Protein AF-A0A0B2AP85-F1 (afdb_monomer)

Structure (mmCIF, N/CA/C/O backbone):
data_AF-A0A0B2AP85-F1
#
_entry.id   AF-A0A0B2AP85-F1
#
loop_
_atom_site.group_PDB
_atom_site.id
_atom_site.type_symbol
_atom_site.label_atom_id
_atom_site.label_alt_id
_atom_site.label_comp_id
_atom_site.label_asym_id
_atom_site.label_entity_id
_atom_site.label_seq_id
_atom_site.pdbx_PDB_ins_code
_atom_site.Cartn_x
_atom_site.Cartn_y
_atom_site.Cartn_z
_atom_site.occupancy
_atom_site.B_iso_or_equiv
_atom_site.auth_seq_id
_atom_site.auth_comp_id
_atom_site.auth_asym_id
_atom_site.auth_atom_id
_atom_site.pdbx_PDB_model_num
ATOM 1 N N . MET A 1 1 ? 50.839 -1.885 -76.094 1.00 54.09 1 MET A N 1
ATOM 2 C CA . MET A 1 1 ? 50.449 -2.685 -74.906 1.00 54.09 1 MET A CA 1
ATOM 3 C C . MET A 1 1 ? 50.389 -1.858 -73.607 1.00 54.09 1 MET A C 1
ATOM 5 O O . MET A 1 1 ? 49.455 -2.051 -72.844 1.00 54.09 1 MET A O 1
ATOM 9 N N . ALA A 1 2 ? 51.289 -0.891 -73.355 1.00 59.88 2 ALA A N 1
ATOM 10 C CA . ALA A 1 2 ? 51.336 -0.127 -72.090 1.00 59.88 2 ALA A CA 1
ATOM 11 C C . ALA A 1 2 ? 50.099 0.752 -71.760 1.00 59.88 2 ALA A C 1
ATOM 13 O O . ALA A 1 2 ? 49.740 0.892 -70.593 1.00 59.88 2 ALA A O 1
ATOM 14 N N . LYS A 1 3 ? 49.401 1.311 -72.764 1.00 59.53 3 LYS A N 1
ATOM 15 C CA . LYS A 1 3 ? 48.219 2.176 -72.538 1.00 59.53 3 LYS A CA 1
ATOM 16 C C . LYS A 1 3 ? 47.023 1.437 -71.907 1.00 59.53 3 LYS A C 1
ATOM 18 O O . LYS A 1 3 ? 46.329 2.015 -71.080 1.00 59.53 3 LYS A O 1
ATOM 23 N N . ALA A 1 4 ? 46.822 0.158 -72.234 1.00 62.44 4 ALA A N 1
ATOM 24 C CA . ALA A 1 4 ? 45.712 -0.648 -71.710 1.00 62.44 4 ALA A CA 1
ATOM 25 C C . ALA A 1 4 ? 45.926 -1.113 -70.256 1.00 62.44 4 ALA A C 1
ATOM 27 O O . ALA A 1 4 ? 44.965 -1.360 -69.535 1.00 62.44 4 ALA A O 1
ATOM 28 N N . HIS A 1 5 ? 47.181 -1.224 -69.809 1.00 63.78 5 HIS A N 1
ATOM 29 C CA . HIS A 1 5 ? 47.507 -1.580 -68.424 1.00 63.78 5 HIS A CA 1
ATOM 30 C C . HIS A 1 5 ? 47.227 -0.414 -67.462 1.00 63.78 5 HIS A C 1
ATOM 32 O O . HIS A 1 5 ? 46.745 -0.620 -66.352 1.00 63.78 5 HIS A O 1
ATOM 38 N N . ASN A 1 6 ? 47.465 0.824 -67.909 1.00 71.00 6 ASN A N 1
ATOM 39 C CA . ASN A 1 6 ? 47.247 2.017 -67.094 1.00 71.00 6 ASN A CA 1
ATOM 40 C C . ASN A 1 6 ? 45.747 2.323 -66.890 1.00 71.00 6 ASN A C 1
ATOM 42 O O . ASN A 1 6 ? 45.345 2.672 -65.784 1.00 71.00 6 ASN A O 1
ATOM 46 N N . SER A 1 7 ? 44.889 2.113 -67.903 1.00 75.69 7 SER A N 1
ATOM 47 C CA . SER A 1 7 ? 43.441 2.354 -67.746 1.00 75.69 7 SER A CA 1
ATOM 48 C C . SER A 1 7 ? 42.781 1.374 -66.767 1.00 75.69 7 SER A C 1
ATOM 50 O O . SER A 1 7 ? 42.013 1.798 -65.908 1.00 75.69 7 SER A O 1
ATOM 52 N N . LYS A 1 8 ? 43.153 0.086 -66.804 1.00 80.88 8 LYS A N 1
ATOM 53 C CA . LYS A 1 8 ? 42.648 -0.931 -65.862 1.00 80.88 8 LYS A CA 1
ATOM 54 C C . LYS A 1 8 ? 43.025 -0.629 -64.411 1.00 80.88 8 LYS A C 1
ATOM 56 O O . LYS A 1 8 ? 42.245 -0.882 -63.498 1.00 80.88 8 LYS A O 1
ATOM 61 N N . LEU A 1 9 ? 44.212 -0.066 -64.191 1.00 83.00 9 LEU A N 1
ATOM 62 C CA . LEU A 1 9 ? 44.701 0.288 -62.857 1.00 83.00 9 LEU A CA 1
ATOM 63 C C . LEU A 1 9 ? 43.953 1.508 -62.289 1.00 83.00 9 LEU A C 1
ATOM 65 O O . LEU A 1 9 ? 43.659 1.560 -61.095 1.00 83.00 9 LEU A O 1
ATOM 69 N N . VAL A 1 10 ? 43.580 2.458 -63.150 1.00 84.25 10 VAL A N 1
ATOM 70 C CA . VAL A 1 10 ? 42.719 3.596 -62.789 1.00 84.25 10 VAL A CA 1
ATOM 71 C C . VAL A 1 10 ? 41.293 3.135 -62.467 1.00 84.25 10 VAL A C 1
ATOM 73 O O . VAL A 1 10 ? 40.746 3.544 -61.444 1.00 84.25 10 VAL A O 1
ATOM 76 N N . GLU A 1 11 ? 40.712 2.238 -63.266 1.00 84.88 11 GLU A N 1
ATOM 77 C CA . GLU A 1 11 ? 39.384 1.658 -63.006 1.00 84.88 11 GLU A CA 1
ATOM 78 C C . GLU A 1 11 ? 39.347 0.842 -61.708 1.00 84.88 11 GLU A C 1
ATOM 80 O O . GLU A 1 11 ? 38.420 0.991 -60.912 1.00 84.88 11 GLU A O 1
ATOM 85 N N . ALA A 1 12 ? 40.383 0.041 -61.439 1.00 88.12 12 ALA A N 1
ATOM 86 C CA . ALA A 1 12 ? 40.505 -0.712 -60.193 1.00 88.12 12 ALA A CA 1
ATOM 87 C C . ALA A 1 12 ? 40.571 0.214 -58.968 1.00 88.12 12 ALA A C 1
ATOM 89 O O . ALA A 1 12 ? 39.905 -0.038 -57.966 1.00 88.12 12 ALA A O 1
ATOM 90 N N . ARG A 1 13 ? 41.317 1.324 -59.055 1.00 86.38 13 ARG A N 1
ATOM 91 C CA . ARG A 1 13 ? 41.370 2.339 -57.990 1.00 86.38 13 ARG A CA 1
ATOM 92 C C . ARG A 1 13 ? 40.037 3.058 -57.808 1.00 86.38 13 ARG A C 1
ATOM 94 O O . ARG A 1 13 ? 39.661 3.329 -56.672 1.00 86.38 13 ARG A O 1
ATOM 101 N N . ARG A 1 14 ? 39.318 3.353 -58.895 1.00 88.69 14 ARG A N 1
ATOM 102 C CA . ARG A 1 14 ? 37.984 3.964 -58.822 1.00 88.69 14 ARG A CA 1
ATOM 103 C C . ARG A 1 14 ? 36.999 3.030 -58.121 1.00 88.69 14 ARG A C 1
ATOM 105 O O . ARG A 1 14 ? 36.376 3.434 -57.149 1.00 88.69 14 ARG A O 1
ATOM 112 N N . LYS A 1 15 ? 36.968 1.758 -58.526 1.00 91.69 15 LYS A N 1
ATOM 113 C CA . LYS A 1 15 ? 36.119 0.729 -57.915 1.00 91.69 15 LYS A CA 1
ATOM 114 C C . LYS A 1 15 ? 36.481 0.463 -56.451 1.00 91.69 15 LYS A C 1
ATOM 116 O O . LYS A 1 15 ? 35.594 0.279 -55.628 1.00 91.69 15 LYS A O 1
ATOM 121 N N . ALA A 1 16 ? 37.770 0.476 -56.107 1.00 90.94 16 ALA A N 1
ATOM 122 C CA . ALA A 1 16 ? 38.215 0.346 -54.721 1.00 90.94 16 ALA A CA 1
ATOM 123 C C . ALA A 1 16 ? 37.745 1.524 -53.852 1.00 90.94 16 ALA A C 1
ATOM 125 O O . ALA A 1 16 ? 37.334 1.309 -52.717 1.00 90.94 16 ALA A O 1
ATOM 126 N N . ARG A 1 17 ? 37.758 2.753 -54.387 1.00 89.50 17 ARG A N 1
ATOM 127 C CA . ARG A 1 17 ? 37.229 3.935 -53.689 1.00 89.50 17 ARG A CA 1
ATOM 128 C C . ARG A 1 17 ? 35.714 3.868 -53.523 1.00 89.50 17 ARG A C 1
ATOM 130 O O . ARG A 1 17 ? 35.249 4.076 -52.416 1.00 89.50 17 ARG A O 1
ATOM 137 N N . GLU A 1 18 ? 34.978 3.517 -54.576 1.00 92.31 18 GLU A N 1
ATOM 138 C CA . GLU A 1 18 ? 33.516 3.340 -54.526 1.00 92.31 18 GLU A CA 1
ATOM 139 C C . GLU A 1 18 ? 33.102 2.260 -53.506 1.00 92.31 18 GLU A C 1
ATOM 141 O O . GLU A 1 18 ? 32.139 2.429 -52.762 1.00 92.31 18 GLU A O 1
ATOM 146 N N . LEU A 1 19 ? 33.850 1.153 -53.424 1.00 91.56 19 LEU A N 1
ATOM 147 C CA . LEU A 1 19 ? 33.616 0.112 -52.418 1.00 91.56 19 LEU A CA 1
ATOM 148 C C . LEU A 1 19 ? 33.960 0.583 -51.001 1.00 91.56 19 LEU A C 1
ATOM 150 O O . LEU A 1 19 ? 33.229 0.260 -50.068 1.00 91.56 19 LEU A O 1
ATOM 154 N N . ALA A 1 20 ? 35.046 1.341 -50.835 1.00 90.75 20 ALA A N 1
ATOM 155 C CA . ALA A 1 20 ? 35.429 1.892 -49.540 1.00 90.75 20 ALA A CA 1
ATOM 156 C C . ALA A 1 20 ? 34.384 2.893 -49.023 1.00 90.75 20 ALA A C 1
ATOM 158 O O . ALA A 1 20 ? 33.988 2.798 -47.865 1.00 90.75 20 ALA A O 1
ATOM 159 N N . THR A 1 21 ? 33.874 3.784 -49.879 1.00 91.94 21 THR A N 1
ATOM 160 C CA . THR A 1 21 ? 32.805 4.723 -49.504 1.00 91.94 21 THR A CA 1
ATOM 161 C C . THR A 1 21 ? 31.507 3.989 -49.183 1.00 91.94 21 THR A C 1
ATOM 163 O O . THR A 1 21 ? 30.902 4.253 -48.152 1.00 91.94 21 THR A O 1
ATOM 166 N N . ALA A 1 22 ? 31.119 2.986 -49.980 1.00 93.25 22 ALA A N 1
ATOM 167 C CA . ALA A 1 22 ? 29.926 2.185 -49.694 1.00 93.25 22 ALA A CA 1
ATOM 168 C C . ALA A 1 22 ? 30.038 1.403 -48.370 1.00 93.25 22 ALA A C 1
ATOM 170 O O . ALA A 1 22 ? 29.047 1.225 -47.659 1.00 93.25 22 ALA A O 1
ATOM 171 N N . GLN A 1 23 ? 31.239 0.933 -48.012 1.00 92.69 23 GLN A N 1
ATOM 172 C CA . GLN A 1 23 ? 31.480 0.310 -46.710 1.00 92.69 23 GLN A CA 1
ATOM 173 C C . GLN A 1 23 ? 31.411 1.322 -45.568 1.00 92.69 23 GLN A C 1
ATOM 175 O O . GLN A 1 23 ? 30.809 1.009 -44.544 1.00 92.69 23 GLN A O 1
ATOM 180 N N . GLN A 1 24 ? 31.977 2.519 -45.741 1.00 91.19 24 GLN A N 1
ATOM 181 C CA . GLN A 1 24 ? 31.882 3.597 -44.753 1.00 91.19 24 GLN A CA 1
ATOM 182 C C . GLN A 1 24 ? 30.425 3.989 -44.501 1.00 91.19 24 GLN A C 1
ATOM 184 O O . GLN A 1 24 ? 29.977 3.920 -43.362 1.00 91.19 24 GLN A O 1
ATOM 189 N N . GLU A 1 25 ? 29.647 4.243 -45.553 1.00 95.12 25 GLU A N 1
ATOM 190 C CA . GLU A 1 25 ? 28.216 4.556 -45.437 1.00 95.12 25 GLU A CA 1
ATOM 191 C C . GLU A 1 25 ? 27.429 3.436 -44.745 1.00 95.12 25 GLU A C 1
ATOM 193 O O . GLU A 1 25 ? 26.504 3.685 -43.970 1.00 95.12 25 GLU A O 1
ATOM 198 N N . ARG A 1 26 ? 27.775 2.171 -45.018 1.00 95.12 26 ARG A N 1
ATOM 199 C CA . ARG A 1 26 ? 27.160 1.029 -44.335 1.00 95.12 26 ARG A CA 1
ATOM 200 C C . ARG A 1 26 ? 27.535 1.000 -42.856 1.00 95.12 26 ARG A C 1
ATOM 202 O O . ARG A 1 26 ? 26.665 0.724 -42.035 1.00 95.12 26 ARG A O 1
ATOM 209 N N . HIS A 1 27 ? 28.795 1.250 -42.517 1.00 92.38 27 HIS A N 1
ATOM 210 C CA . HIS A 1 27 ? 29.246 1.289 -41.129 1.00 92.38 27 HIS A CA 1
ATOM 211 C C . HIS A 1 27 ? 28.584 2.426 -40.353 1.00 92.38 27 HIS A C 1
ATOM 213 O O . HIS A 1 27 ? 28.079 2.177 -39.264 1.00 92.38 27 HIS A O 1
ATOM 219 N N . GLU A 1 28 ? 28.487 3.620 -40.932 1.00 93.25 28 GLU A N 1
ATOM 220 C CA . GLU A 1 28 ? 27.788 4.760 -40.328 1.00 93.25 28 GLU A CA 1
ATOM 221 C C . GLU A 1 28 ? 26.311 4.442 -40.066 1.00 93.25 28 GLU A C 1
ATOM 223 O O . GLU A 1 28 ? 25.808 4.666 -38.966 1.00 93.25 28 GLU A O 1
ATOM 228 N N . LYS A 1 29 ? 25.624 3.817 -41.031 1.00 93.62 29 LYS A N 1
ATOM 229 C CA . LYS A 1 29 ? 24.229 3.377 -40.853 1.00 93.62 29 LYS A CA 1
ATOM 230 C C . LYS A 1 29 ? 24.075 2.329 -39.753 1.00 93.62 29 L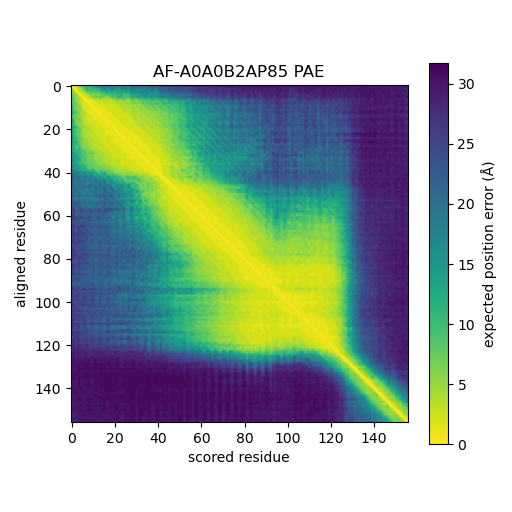YS A C 1
ATOM 232 O O . LYS A 1 29 ? 23.106 2.377 -39.001 1.00 93.62 29 LYS A O 1
ATOM 237 N N . LEU A 1 30 ? 25.000 1.373 -39.661 1.00 94.81 30 LEU A N 1
ATOM 238 C CA . LEU A 1 30 ? 24.967 0.348 -38.615 1.00 94.81 30 LEU A CA 1
ATOM 239 C C . LEU A 1 30 ? 25.213 0.944 -37.227 1.00 94.81 30 LEU A C 1
ATOM 241 O O . LEU A 1 30 ? 24.551 0.528 -36.282 1.00 94.81 30 LEU A O 1
ATOM 245 N N . ILE A 1 31 ? 26.113 1.925 -37.116 1.00 92.62 31 ILE A N 1
ATOM 246 C CA . ILE A 1 31 ? 26.359 2.648 -35.864 1.00 92.62 31 ILE A CA 1
ATOM 247 C C . ILE A 1 31 ? 25.093 3.398 -35.437 1.00 92.62 31 ILE A C 1
ATOM 249 O O . ILE A 1 31 ? 24.618 3.177 -34.328 1.00 92.62 31 ILE A O 1
ATOM 253 N N . GLY A 1 32 ? 24.470 4.174 -36.332 1.00 89.81 32 GLY A N 1
ATOM 254 C CA . GLY A 1 32 ? 23.247 4.918 -35.995 1.00 89.81 32 GLY A CA 1
ATOM 255 C C . GLY A 1 32 ? 22.062 4.022 -35.605 1.00 89.81 32 GLY A C 1
ATOM 256 O O . GLY A 1 32 ? 21.289 4.351 -34.703 1.00 89.81 32 GLY A O 1
ATOM 257 N N . LEU A 1 33 ? 21.928 2.850 -36.236 1.00 94.62 33 LEU A N 1
ATOM 258 C CA . LEU A 1 33 ? 20.919 1.857 -35.848 1.00 94.62 33 LEU A CA 1
ATOM 259 C C . LEU A 1 33 ? 21.218 1.227 -34.482 1.00 94.62 33 LEU A C 1
ATOM 261 O O . LEU A 1 33 ? 20.290 1.018 -33.702 1.00 94.62 33 LEU A O 1
ATOM 265 N N . ALA A 1 34 ? 22.486 0.936 -34.182 1.00 85.81 34 ALA A N 1
ATOM 266 C CA . ALA A 1 34 ? 22.885 0.406 -32.882 1.00 85.81 34 ALA A CA 1
ATOM 267 C C . ALA A 1 34 ? 22.637 1.427 -31.760 1.00 85.81 34 ALA A C 1
ATOM 269 O O . ALA A 1 34 ? 22.071 1.065 -30.733 1.00 85.81 34 ALA A O 1
ATOM 270 N N . GLU A 1 35 ? 22.979 2.701 -31.973 1.00 87.00 35 GLU A N 1
ATOM 271 C CA . GLU A 1 35 ? 22.682 3.792 -31.034 1.00 87.00 35 GLU A CA 1
ATOM 272 C C . GLU A 1 35 ? 21.179 3.893 -30.755 1.00 87.00 35 GLU A C 1
ATOM 274 O O . GLU A 1 35 ? 20.759 3.883 -29.598 1.00 87.00 35 GLU A O 1
ATOM 279 N N . SER A 1 36 ? 20.362 3.892 -31.812 1.00 91.69 36 SER A N 1
ATOM 280 C CA . SER A 1 36 ? 18.900 3.947 -31.687 1.00 91.69 36 SER A CA 1
ATOM 281 C C . SER A 1 36 ? 18.339 2.747 -30.915 1.00 91.69 36 SER A C 1
ATOM 283 O O . SER A 1 36 ? 17.431 2.903 -30.102 1.00 91.69 36 SER A O 1
ATOM 285 N N . TYR A 1 37 ? 18.890 1.549 -31.140 1.00 91.31 37 TYR A N 1
ATOM 286 C CA . TYR A 1 37 ? 18.504 0.343 -30.409 1.00 91.31 37 TYR A CA 1
ATOM 287 C C . TYR A 1 37 ? 18.828 0.448 -28.916 1.00 91.31 37 TYR A C 1
ATOM 289 O O . TYR A 1 37 ? 17.976 0.135 -28.088 1.00 91.31 37 TYR A O 1
ATOM 297 N N . PHE A 1 38 ? 20.035 0.899 -28.558 1.00 82.56 38 PHE A N 1
ATOM 298 C CA . PHE A 1 38 ? 20.425 1.020 -27.152 1.00 82.56 38 PHE A CA 1
ATOM 299 C C . PHE A 1 38 ? 19.601 2.072 -26.407 1.00 82.56 38 PHE A C 1
ATOM 301 O O . PHE A 1 38 ? 19.223 1.823 -25.266 1.00 82.56 38 PHE A O 1
ATOM 308 N N . VAL A 1 39 ? 19.269 3.198 -27.051 1.00 87.06 39 VAL A N 1
ATOM 309 C CA . VAL A 1 39 ? 18.354 4.199 -26.478 1.00 87.06 39 VAL A CA 1
ATOM 310 C C . VAL A 1 39 ? 16.978 3.585 -26.230 1.00 87.06 39 VAL A C 1
ATOM 312 O O . VAL A 1 39 ? 16.504 3.601 -25.100 1.00 87.06 39 VAL A O 1
ATOM 315 N N . ALA A 1 40 ? 16.376 2.963 -27.247 1.00 86.06 40 ALA A N 1
ATOM 316 C CA . ALA A 1 40 ? 15.049 2.364 -27.121 1.00 86.06 40 ALA A CA 1
ATOM 317 C C . ALA A 1 40 ? 14.998 1.250 -26.059 1.00 86.06 40 ALA A C 1
ATOM 319 O O . ALA A 1 40 ? 14.022 1.135 -25.320 1.00 86.06 40 ALA A O 1
ATOM 320 N N . ASN A 1 41 ? 16.050 0.432 -25.961 1.00 83.75 41 ASN A N 1
ATOM 321 C CA . ASN A 1 41 ? 16.127 -0.618 -24.950 1.00 83.75 41 ASN A CA 1
ATOM 322 C C . ASN A 1 41 ? 16.321 -0.040 -23.537 1.00 83.75 41 ASN A C 1
ATOM 324 O O . ASN A 1 41 ? 15.677 -0.504 -22.603 1.00 83.75 41 ASN A O 1
ATOM 328 N N . GLY A 1 42 ? 17.150 0.998 -23.383 1.00 81.69 42 GLY A N 1
ATOM 329 C CA . GLY A 1 42 ? 17.321 1.696 -22.106 1.00 81.69 42 GLY A CA 1
ATOM 330 C C . GLY A 1 42 ? 16.043 2.398 -21.633 1.00 81.69 42 GLY A C 1
ATOM 331 O O . GLY A 1 42 ? 15.706 2.335 -20.454 1.00 81.69 42 GLY A O 1
ATOM 332 N N . GLU A 1 43 ? 15.283 3.007 -22.547 1.00 82.50 43 GLU A N 1
ATOM 333 C CA . GLU A 1 43 ? 13.969 3.596 -22.248 1.00 82.50 43 GLU A CA 1
ATOM 334 C C . GLU A 1 43 ? 12.942 2.531 -21.833 1.00 82.50 43 GLU A C 1
ATOM 336 O O . GLU A 1 43 ? 12.165 2.749 -20.902 1.00 82.50 43 GLU A O 1
ATOM 341 N N . ALA A 1 44 ? 12.953 1.361 -22.480 1.00 78.44 44 ALA A N 1
ATOM 342 C CA . ALA A 1 44 ? 12.084 0.243 -22.114 1.00 78.44 44 ALA A CA 1
ATOM 343 C C . ALA A 1 44 ? 12.417 -0.326 -20.724 1.00 78.44 44 ALA A C 1
ATOM 345 O O . ALA A 1 44 ? 11.508 -0.620 -19.946 1.00 78.44 44 ALA A O 1
ATOM 346 N N . GLU A 1 45 ? 13.706 -0.451 -20.396 1.00 81.75 45 GLU A N 1
ATOM 347 C CA . GLU A 1 45 ? 14.165 -0.857 -19.063 1.00 81.75 45 GLU A CA 1
ATOM 348 C C . GLU A 1 45 ? 13.761 0.167 -17.994 1.00 81.75 45 GLU A C 1
ATOM 350 O O . GLU A 1 45 ? 13.249 -0.227 -16.945 1.00 81.75 45 GLU A O 1
ATOM 355 N N . GLY A 1 46 ? 13.901 1.467 -18.280 1.00 83.50 46 GLY A N 1
ATOM 356 C CA . GLY A 1 46 ? 13.440 2.540 -17.394 1.00 83.50 46 GLY A CA 1
ATOM 357 C C . GLY A 1 46 ? 11.933 2.480 -17.139 1.00 83.50 46 GLY A C 1
ATOM 358 O O . GLY A 1 46 ? 11.499 2.471 -15.992 1.00 83.50 46 GLY A O 1
ATOM 359 N N . PHE A 1 47 ? 11.129 2.321 -18.194 1.00 78.12 47 PHE A N 1
ATOM 360 C CA . PHE A 1 47 ? 9.675 2.198 -18.061 1.00 78.12 47 PHE A CA 1
ATOM 361 C C . PHE A 1 47 ? 9.262 0.979 -17.224 1.00 78.12 47 PHE A C 1
ATOM 363 O O . PHE A 1 47 ? 8.326 1.049 -16.427 1.00 78.12 47 PHE A O 1
ATOM 370 N N . PHE A 1 48 ? 9.952 -0.153 -17.394 1.00 78.25 48 PHE A N 1
ATOM 371 C CA . PHE A 1 48 ? 9.684 -1.354 -16.608 1.00 78.25 48 PHE A CA 1
ATOM 372 C C . PHE A 1 48 ? 10.067 -1.178 -15.131 1.00 78.25 48 PHE A C 1
ATOM 374 O O . PHE A 1 48 ? 9.317 -1.613 -14.252 1.00 78.25 48 PHE A O 1
ATOM 381 N N . ALA A 1 49 ? 11.200 -0.528 -14.851 1.00 85.50 49 ALA A N 1
ATOM 382 C CA . ALA A 1 49 ? 11.624 -0.209 -13.491 1.00 85.50 49 ALA A CA 1
ATOM 383 C C . ALA A 1 49 ? 10.611 0.714 -12.794 1.00 85.50 49 ALA A C 1
ATOM 385 O O . ALA A 1 49 ? 10.114 0.364 -11.724 1.00 85.50 49 ALA A O 1
ATOM 386 N N . ASP A 1 50 ? 10.211 1.807 -13.451 1.00 85.69 50 ASP A N 1
ATOM 387 C CA . ASP A 1 50 ? 9.226 2.762 -12.930 1.00 85.69 50 ASP A CA 1
ATOM 388 C C . ASP A 1 50 ? 7.869 2.090 -12.659 1.00 85.69 50 ASP A C 1
ATOM 390 O O . ASP A 1 50 ? 7.233 2.317 -11.627 1.00 85.69 50 ASP A O 1
ATOM 394 N N . ALA A 1 51 ? 7.415 1.223 -13.572 1.00 80.19 51 ALA A N 1
ATOM 395 C CA . ALA A 1 51 ? 6.170 0.478 -13.403 1.00 80.19 51 ALA A CA 1
ATOM 396 C C . ALA A 1 51 ? 6.234 -0.504 -12.222 1.00 80.19 51 ALA A C 1
ATOM 398 O O . ALA A 1 51 ? 5.237 -0.686 -11.518 1.00 80.19 51 ALA A O 1
ATOM 399 N N . THR A 1 52 ? 7.395 -1.124 -11.999 1.00 86.88 52 THR A N 1
ATOM 400 C CA . THR A 1 52 ? 7.616 -2.045 -10.879 1.00 86.88 52 THR A CA 1
ATOM 401 C C . THR A 1 52 ? 7.611 -1.290 -9.553 1.00 86.88 52 THR A C 1
ATOM 403 O O . THR A 1 52 ? 6.854 -1.660 -8.658 1.00 86.88 52 THR A O 1
ATOM 406 N N . GLU A 1 53 ? 8.349 -0.181 -9.450 1.00 90.50 53 GLU A N 1
ATOM 407 C CA . GLU A 1 53 ? 8.368 0.667 -8.250 1.00 90.50 53 GLU A CA 1
ATOM 408 C C . GLU A 1 53 ? 6.964 1.203 -7.919 1.00 90.50 53 GLU A C 1
ATOM 410 O O . GLU A 1 53 ? 6.507 1.139 -6.774 1.00 90.50 53 GLU A O 1
ATOM 415 N N . ALA A 1 54 ? 6.226 1.672 -8.930 1.00 86.56 54 ALA A N 1
ATOM 416 C CA . ALA A 1 54 ? 4.858 2.146 -8.747 1.00 86.56 54 ALA A CA 1
ATOM 417 C C . ALA A 1 54 ? 3.915 1.036 -8.249 1.00 86.56 54 ALA A C 1
ATOM 419 O O . ALA A 1 54 ? 3.059 1.287 -7.393 1.00 86.56 54 ALA A O 1
ATOM 420 N N . ALA A 1 55 ? 4.064 -0.190 -8.762 1.00 84.38 55 ALA A N 1
ATOM 421 C CA . ALA A 1 55 ? 3.272 -1.335 -8.327 1.00 84.38 55 ALA A CA 1
ATOM 422 C C . ALA A 1 55 ? 3.600 -1.746 -6.883 1.00 84.38 55 ALA A C 1
ATOM 424 O O . ALA A 1 55 ? 2.681 -1.985 -6.096 1.00 84.38 55 ALA A O 1
ATOM 425 N N . GLU A 1 56 ? 4.884 -1.786 -6.519 1.00 92.44 56 GLU A N 1
ATOM 426 C CA . GLU A 1 56 ? 5.340 -2.098 -5.160 1.00 92.44 56 GLU A CA 1
ATOM 427 C C . GLU A 1 56 ? 4.803 -1.085 -4.148 1.00 92.44 56 GLU A C 1
ATOM 429 O O . GLU A 1 56 ? 4.184 -1.471 -3.152 1.00 92.44 56 GLU A O 1
ATOM 434 N N . LYS A 1 57 ? 4.926 0.210 -4.454 1.00 91.31 57 LYS A N 1
ATOM 435 C CA . LYS A 1 57 ? 4.396 1.285 -3.612 1.00 91.31 57 LYS A CA 1
ATOM 436 C C . LYS A 1 57 ? 2.885 1.174 -3.416 1.00 91.31 57 LYS A C 1
ATOM 438 O O . LYS A 1 57 ? 2.386 1.312 -2.301 1.00 91.31 57 LYS A O 1
ATOM 443 N N . LEU A 1 58 ? 2.143 0.874 -4.483 1.00 88.19 58 LEU A N 1
ATOM 444 C CA . LEU A 1 58 ? 0.692 0.702 -4.403 1.00 88.19 58 LEU A CA 1
ATOM 445 C C . LEU A 1 58 ? 0.305 -0.494 -3.520 1.00 88.19 58 LEU A C 1
ATOM 447 O O . LEU A 1 58 ? -0.672 -0.415 -2.770 1.00 88.19 58 LEU A O 1
ATOM 451 N N . MET A 1 59 ? 1.064 -1.592 -3.579 1.00 88.06 59 MET A N 1
ATOM 452 C CA . MET A 1 59 ? 0.858 -2.735 -2.688 1.00 88.06 59 MET A CA 1
ATOM 453 C C . MET A 1 59 ? 1.161 -2.385 -1.231 1.00 88.06 59 MET A C 1
ATOM 455 O O . MET A 1 59 ? 0.381 -2.751 -0.346 1.00 88.06 59 MET A O 1
ATOM 459 N N . GLU A 1 60 ? 2.254 -1.673 -0.969 1.00 93.69 60 GLU A N 1
ATOM 460 C CA . GLU A 1 60 ? 2.625 -1.245 0.379 1.00 93.69 60 GLU A CA 1
ATOM 461 C C . GLU A 1 60 ? 1.557 -0.326 0.991 1.00 93.69 60 GLU A C 1
ATOM 463 O O . GLU A 1 60 ? 1.062 -0.602 2.089 1.00 93.69 60 GLU A O 1
ATOM 468 N N . ASP A 1 61 ? 1.107 0.685 0.244 1.00 89.94 61 ASP A N 1
ATOM 469 C CA . ASP A 1 61 ? 0.046 1.606 0.662 1.00 89.94 61 ASP A CA 1
ATOM 470 C C . ASP A 1 61 ? -1.269 0.864 0.948 1.00 89.94 61 ASP A C 1
ATOM 472 O O . ASP A 1 61 ? -1.947 1.116 1.954 1.00 89.94 61 ASP A O 1
ATOM 476 N N . ALA A 1 62 ? -1.633 -0.101 0.096 1.00 88.38 62 ALA A N 1
ATOM 477 C CA . ALA A 1 62 ? -2.822 -0.924 0.296 1.00 88.38 62 ALA A CA 1
ATOM 478 C C . ALA A 1 62 ? -2.721 -1.771 1.575 1.00 88.38 62 ALA A C 1
ATOM 480 O O . ALA A 1 62 ? -3.682 -1.843 2.351 1.00 88.38 62 ALA A O 1
ATOM 481 N N . MET A 1 63 ? -1.559 -2.378 1.839 1.00 90.94 63 MET A N 1
ATOM 482 C CA . MET A 1 63 ? -1.326 -3.136 3.069 1.00 90.94 63 MET A CA 1
ATOM 483 C C . MET A 1 63 ? -1.355 -2.238 4.306 1.00 90.94 63 MET A C 1
ATOM 485 O O . MET A 1 63 ? -1.962 -2.612 5.313 1.00 90.94 63 MET A O 1
ATOM 489 N N . ALA A 1 64 ? -0.733 -1.060 4.250 1.00 93.38 64 ALA A N 1
ATOM 490 C CA . ALA A 1 64 ? -0.732 -0.096 5.345 1.00 93.38 64 ALA A CA 1
ATOM 491 C C . ALA A 1 64 ? -2.160 0.353 5.685 1.00 93.38 64 ALA A C 1
ATOM 493 O O . ALA A 1 64 ? -2.583 0.282 6.843 1.00 93.38 64 ALA A O 1
ATOM 494 N N . LYS A 1 65 ? -2.953 0.705 4.666 1.00 93.50 65 LYS A N 1
ATOM 495 C CA . LYS A 1 65 ? -4.364 1.072 4.831 1.00 93.50 65 LYS A CA 1
ATOM 496 C C . LYS A 1 65 ? -5.200 -0.080 5.387 1.00 93.50 65 LYS A C 1
ATOM 498 O O . LYS A 1 65 ? -6.025 0.137 6.274 1.00 93.50 65 LYS A O 1
ATOM 503 N N . GLY A 1 66 ? -4.966 -1.307 4.922 1.00 90.75 66 GLY A N 1
ATOM 504 C CA . GLY A 1 66 ? -5.622 -2.503 5.454 1.00 90.75 66 GLY A CA 1
ATOM 505 C C . GLY A 1 66 ? -5.349 -2.703 6.948 1.00 90.75 66 GLY A C 1
ATOM 506 O O . GLY A 1 66 ? -6.280 -2.909 7.728 1.00 90.75 66 GLY A O 1
ATOM 507 N N . ARG A 1 67 ? -4.087 -2.567 7.377 1.00 94.31 67 ARG A N 1
ATOM 508 C CA . ARG A 1 67 ? -3.712 -2.646 8.801 1.00 94.31 67 ARG A CA 1
ATOM 509 C C . ARG A 1 67 ? -4.368 -1.539 9.623 1.00 94.31 67 ARG A C 1
ATOM 511 O O . ARG A 1 67 ? -4.879 -1.827 10.704 1.00 94.31 67 ARG A O 1
ATOM 518 N N . ALA A 1 68 ? -4.395 -0.310 9.107 1.00 94.75 68 ALA A N 1
ATOM 519 C CA . ALA A 1 68 ? -5.029 0.822 9.776 1.00 94.75 68 ALA A CA 1
ATOM 520 C C . ALA A 1 68 ? -6.534 0.593 9.986 1.00 94.75 68 ALA A C 1
ATOM 522 O O . ALA A 1 68 ? -7.026 0.775 11.096 1.00 94.75 68 ALA A O 1
ATOM 523 N N . LEU A 1 69 ? -7.249 0.100 8.969 1.00 93.94 69 LEU A N 1
ATOM 524 C CA . LEU A 1 69 ? -8.678 -0.220 9.079 1.00 93.94 69 LEU A CA 1
ATOM 525 C C . LEU A 1 69 ? -8.951 -1.313 10.118 1.00 93.94 69 LEU A C 1
ATOM 527 O O . LEU A 1 69 ? -9.887 -1.200 10.907 1.00 93.94 69 LEU A O 1
ATOM 531 N N . VAL A 1 70 ? -8.123 -2.362 10.154 1.00 93.44 70 VAL A N 1
ATOM 532 C CA . VAL A 1 70 ? -8.251 -3.422 11.166 1.00 93.44 70 VAL A CA 1
ATOM 533 C C . VAL A 1 70 ? -7.973 -2.877 12.568 1.00 93.44 70 VAL A C 1
ATOM 535 O O . VAL A 1 70 ? -8.689 -3.223 13.509 1.00 93.44 70 VAL A O 1
ATOM 538 N N . ALA A 1 71 ? -6.959 -2.026 12.727 1.00 94.31 71 ALA A N 1
ATOM 539 C CA . ALA A 1 71 ? -6.651 -1.389 14.003 1.00 94.31 71 ALA A CA 1
ATOM 540 C C . ALA A 1 71 ? -7.799 -0.481 14.472 1.00 94.31 71 ALA A C 1
ATOM 542 O O . ALA A 1 71 ? -8.226 -0.580 15.622 1.00 94.31 71 ALA A O 1
ATOM 543 N N . GLU A 1 72 ? -8.361 0.332 13.576 1.00 93.75 72 GLU A N 1
ATOM 544 C CA . GLU A 1 72 ? -9.503 1.198 13.867 1.00 93.75 72 GLU A CA 1
ATOM 545 C C . GLU A 1 72 ? -10.745 0.384 14.257 1.0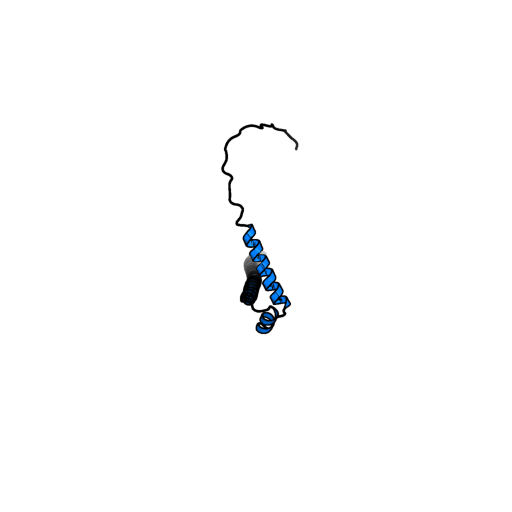0 93.75 72 GLU A C 1
ATOM 547 O O . 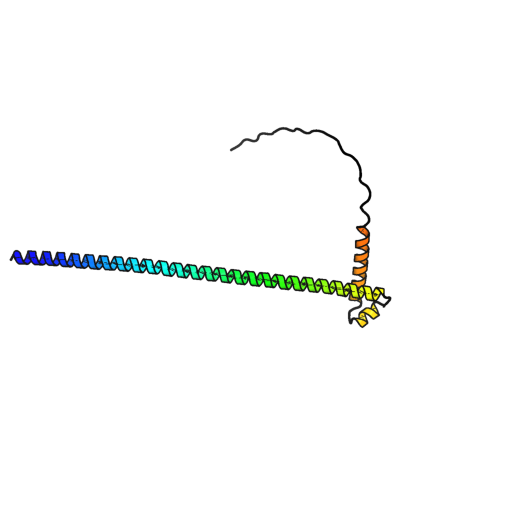GLU A 1 72 ? -11.411 0.697 15.245 1.00 93.75 72 GLU A O 1
ATOM 552 N N . ALA A 1 73 ? -11.039 -0.699 13.533 1.00 92.75 73 ALA A N 1
ATOM 553 C CA . ALA A 1 73 ? -12.152 -1.588 13.852 1.00 92.75 73 ALA A CA 1
ATOM 554 C C . ALA A 1 73 ? -11.982 -2.244 15.231 1.00 92.75 73 ALA A C 1
ATOM 556 O O . ALA A 1 73 ? -12.936 -2.292 16.007 1.00 92.75 73 ALA A O 1
ATOM 557 N N . LYS A 1 74 ? -10.765 -2.693 15.569 1.00 93.62 74 LYS A N 1
ATOM 558 C CA . LYS A 1 74 ? -10.449 -3.241 16.897 1.00 93.62 74 LYS A CA 1
ATOM 559 C C . LYS A 1 74 ? -10.616 -2.198 18.000 1.00 93.62 74 LYS A C 1
ATOM 561 O O . LYS A 1 74 ? -11.223 -2.504 19.020 1.00 93.62 74 LYS A O 1
ATOM 566 N N . ALA A 1 75 ? -10.133 -0.975 17.790 1.00 93.44 75 ALA A N 1
ATOM 567 C CA . ALA A 1 75 ? -10.281 0.110 18.758 1.00 93.44 75 ALA A CA 1
ATOM 568 C C . ALA A 1 75 ? -11.758 0.474 18.981 1.00 93.44 75 ALA A C 1
ATOM 570 O O . ALA A 1 75 ? -12.201 0.592 20.123 1.00 93.44 75 ALA A O 1
ATOM 571 N N . LYS A 1 76 ? -12.549 0.572 17.903 1.00 93.25 76 LYS A N 1
ATOM 572 C CA . LYS A 1 76 ? -13.999 0.799 17.994 1.00 93.25 76 LYS A CA 1
ATOM 573 C C . LYS A 1 76 ? -14.707 -0.339 18.725 1.00 93.25 76 LYS A C 1
ATOM 575 O O . LYS A 1 76 ? -15.538 -0.066 19.585 1.00 93.25 76 LYS A O 1
ATOM 580 N N . ALA A 1 77 ? -14.376 -1.593 18.415 1.00 91.56 77 ALA A N 1
ATOM 581 C CA . ALA A 1 77 ? -14.950 -2.755 19.090 1.00 91.56 77 ALA A CA 1
ATOM 582 C C . ALA A 1 77 ? -14.624 -2.759 20.592 1.00 91.56 77 ALA A C 1
ATOM 584 O O . ALA A 1 77 ? -15.531 -2.925 21.401 1.00 91.56 77 ALA A O 1
ATOM 585 N N . ALA A 1 78 ? -13.371 -2.486 20.967 1.00 91.12 78 ALA A N 1
ATOM 586 C CA . ALA A 1 78 ? -12.959 -2.378 22.366 1.00 91.12 78 ALA A CA 1
ATOM 587 C C . ALA A 1 78 ? -13.693 -1.241 23.099 1.00 91.12 78 ALA A C 1
ATOM 589 O O . ALA A 1 78 ? -14.147 -1.426 24.226 1.00 91.12 78 ALA A O 1
ATOM 590 N N . GLY A 1 79 ? -13.875 -0.086 22.445 1.00 90.00 79 GLY A N 1
ATOM 591 C CA . GLY A 1 79 ? -14.681 1.013 22.983 1.00 90.00 79 GLY A CA 1
ATOM 592 C C . GLY A 1 79 ? -16.132 0.598 23.232 1.00 90.00 79 GLY A C 1
ATOM 593 O O . GLY A 1 79 ? -16.656 0.807 24.320 1.00 90.00 79 GLY A O 1
ATOM 594 N N . LYS A 1 80 ? -16.759 -0.084 22.267 1.00 91.31 80 LYS A N 1
ATOM 595 C CA . LYS A 1 80 ? -18.128 -0.600 22.420 1.00 91.31 80 LYS A CA 1
ATOM 596 C C . LYS A 1 80 ? -18.252 -1.668 23.500 1.00 91.31 80 LYS A C 1
ATOM 598 O O . LYS A 1 80 ? -19.267 -1.708 24.188 1.00 91.31 80 LYS A O 1
ATOM 603 N N . GLU A 1 81 ? -17.241 -2.514 23.671 1.00 90.06 81 GLU A N 1
ATOM 604 C CA . GLU A 1 81 ? -17.214 -3.491 24.758 1.00 90.06 81 GLU A CA 1
ATOM 605 C C . GLU A 1 81 ? -17.124 -2.798 26.124 1.00 90.06 81 GLU A C 1
ATOM 607 O O . GLU A 1 81 ? -17.851 -3.170 27.046 1.00 90.06 81 GLU A O 1
ATOM 612 N N . LYS A 1 82 ? -16.303 -1.746 26.243 1.00 89.38 82 LYS A N 1
ATOM 613 C CA . LYS A 1 82 ? -16.229 -0.919 27.455 1.00 89.38 82 LYS A CA 1
ATOM 614 C C . LYS A 1 82 ? -17.574 -0.258 27.766 1.00 89.38 82 LYS A C 1
ATOM 616 O O . LYS A 1 82 ? -18.046 -0.372 28.897 1.00 89.38 82 LYS A O 1
ATOM 621 N N . ASP A 1 83 ? -18.214 0.354 26.769 1.00 90.62 83 ASP A N 1
ATOM 622 C CA . ASP A 1 83 ? -19.544 0.961 26.914 1.00 90.62 83 ASP A CA 1
ATOM 623 C C . ASP A 1 83 ? -20.571 -0.084 27.387 1.00 90.62 83 ASP A C 1
ATOM 625 O O . ASP A 1 83 ? -21.315 0.141 28.341 1.00 90.62 83 ASP A O 1
ATOM 629 N N . ALA A 1 84 ? -20.583 -1.269 26.764 1.00 90.19 84 ALA A N 1
ATOM 630 C CA . ALA A 1 84 ? -21.487 -2.357 27.132 1.00 90.19 84 ALA A CA 1
ATOM 631 C C . ALA A 1 84 ? -21.296 -2.796 28.592 1.00 90.19 84 ALA A C 1
ATOM 633 O O . ALA A 1 84 ? -22.274 -2.964 29.321 1.00 90.19 84 ALA A O 1
ATOM 634 N N . ARG A 1 85 ? -20.047 -2.934 29.049 1.00 91.75 85 ARG A N 1
ATOM 635 C CA . ARG A 1 85 ? -19.740 -3.258 30.450 1.00 91.75 85 ARG A CA 1
ATOM 636 C C . ARG A 1 85 ? -20.184 -2.151 31.406 1.00 91.75 85 ARG A C 1
ATOM 638 O O . ARG A 1 85 ? -20.733 -2.453 32.463 1.00 91.75 85 ARG A O 1
ATOM 645 N N . GLN A 1 86 ? -20.037 -0.884 31.023 1.00 92.50 86 GLN A N 1
ATOM 646 C CA . GLN A 1 86 ? -20.538 0.236 31.818 1.00 92.50 86 GLN A CA 1
ATOM 647 C C . GLN A 1 86 ? -22.067 0.185 31.967 1.00 92.50 86 GLN A C 1
ATOM 649 O O . GLN A 1 86 ? -22.574 0.337 33.079 1.00 92.50 86 GLN A O 1
ATOM 654 N N . PHE A 1 87 ? -22.806 -0.105 30.891 1.00 94.06 87 PHE A N 1
ATOM 655 C CA . PHE A 1 87 ? -24.261 -0.273 30.964 1.00 94.06 87 PHE A CA 1
ATOM 656 C C . PHE A 1 87 ? -24.668 -1.456 31.848 1.00 94.06 87 PHE A C 1
ATOM 658 O O . PHE A 1 87 ? -25.607 -1.338 32.632 1.00 94.06 87 PHE A O 1
ATOM 665 N N . ILE A 1 88 ? -23.935 -2.573 31.793 1.00 94.88 88 ILE A N 1
ATOM 666 C CA . ILE A 1 88 ? -24.158 -3.714 32.693 1.00 94.88 88 ILE A CA 1
ATOM 667 C C . ILE A 1 88 ? -24.000 -3.291 34.161 1.00 94.88 88 ILE A C 1
ATOM 669 O O . ILE A 1 88 ? -24.854 -3.613 34.989 1.00 94.88 88 ILE A O 1
ATOM 673 N N . ALA A 1 89 ? -22.940 -2.549 34.490 1.00 93.81 89 ALA A N 1
ATOM 674 C CA . ALA A 1 89 ? -22.724 -2.050 35.846 1.00 93.81 89 ALA A CA 1
ATOM 675 C C . ALA A 1 89 ? -23.843 -1.090 36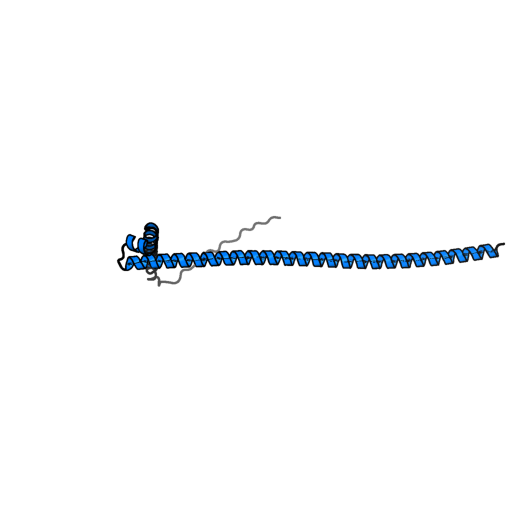.288 1.00 93.81 89 ALA A C 1
ATOM 677 O O . ALA A 1 89 ? -24.347 -1.207 37.405 1.00 93.81 89 ALA A O 1
ATOM 678 N N . GLN A 1 90 ? -24.297 -0.200 35.398 1.00 93.69 90 GLN A N 1
ATOM 679 C CA . GLN A 1 90 ? -25.427 0.697 35.660 1.00 93.69 90 GLN A CA 1
ATOM 680 C C . GLN A 1 90 ? -26.732 -0.067 35.914 1.00 93.69 90 GLN A C 1
ATOM 682 O O . GLN A 1 90 ? -27.466 0.290 36.832 1.00 93.69 90 GLN A O 1
ATOM 687 N N . MET A 1 91 ? -27.009 -1.145 35.172 1.00 94.19 91 MET A N 1
ATOM 688 C CA . MET A 1 91 ? -28.185 -1.994 35.412 1.00 94.19 91 MET A CA 1
ATOM 689 C C . MET A 1 91 ? -28.158 -2.653 36.794 1.00 94.19 91 MET A C 1
ATOM 691 O O . MET A 1 91 ? -29.196 -2.773 37.438 1.00 94.19 91 MET A O 1
ATOM 695 N N . VAL A 1 92 ? -26.985 -3.069 37.275 1.00 94.81 92 VAL A N 1
ATOM 696 C CA . VAL A 1 92 ? -26.850 -3.591 38.644 1.00 94.81 92 VAL A CA 1
ATOM 697 C C . VAL A 1 92 ? -27.031 -2.467 39.670 1.00 94.81 92 VAL A C 1
ATOM 699 O O . VAL A 1 92 ? -27.692 -2.665 40.689 1.00 94.81 92 VAL A O 1
ATOM 702 N N . ALA A 1 93 ? -26.528 -1.263 39.382 1.00 93.31 93 ALA A N 1
ATOM 703 C CA . ALA A 1 93 ? -26.679 -0.096 40.251 1.00 93.31 93 ALA A CA 1
ATOM 704 C C . ALA A 1 93 ? -28.143 0.354 40.434 1.00 93.31 93 ALA A C 1
ATOM 706 O O . ALA A 1 93 ? -28.455 0.988 41.439 1.00 93.31 93 ALA A O 1
ATOM 707 N N . THR A 1 94 ? -29.068 -0.022 39.538 1.00 94.12 94 THR A N 1
ATOM 708 C CA . THR A 1 94 ? -30.513 0.203 39.747 1.00 94.12 94 THR A CA 1
ATOM 709 C C . THR A 1 94 ? -31.147 -0.762 40.758 1.00 94.12 94 THR A C 1
ATOM 711 O O . THR A 1 94 ? -32.364 -0.749 40.930 1.00 94.12 94 THR A O 1
ATOM 714 N N . GLY A 1 95 ? -30.362 -1.642 41.389 1.00 91.44 95 GLY A N 1
ATOM 715 C CA . GLY A 1 95 ? -30.826 -2.628 42.367 1.00 91.44 95 GLY A CA 1
ATOM 716 C C . GLY A 1 95 ? -31.220 -3.986 41.775 1.00 91.44 95 GLY A C 1
ATOM 717 O O . GLY A 1 95 ? -31.720 -4.839 42.506 1.00 91.44 95 GLY A O 1
ATOM 718 N N . ALA A 1 96 ? -31.003 -4.216 40.474 1.00 94.25 96 ALA A N 1
ATOM 719 C CA . ALA A 1 96 ? -31.214 -5.531 39.870 1.00 94.25 96 ALA A CA 1
ATOM 720 C C . ALA A 1 96 ? -30.123 -6.519 40.316 1.00 94.25 96 ALA A C 1
ATOM 722 O O . ALA A 1 96 ? -28.949 -6.159 40.430 1.00 94.25 96 ALA A O 1
ATOM 723 N N . SER A 1 97 ? -30.487 -7.787 40.536 1.00 95.31 97 SER A N 1
ATOM 724 C CA . SER A 1 97 ? -29.493 -8.799 40.895 1.00 95.31 97 SER A CA 1
ATOM 725 C C . SER A 1 97 ? -28.600 -9.151 39.700 1.00 95.31 97 SER A C 1
ATOM 727 O O . SER A 1 97 ? -29.008 -9.088 38.539 1.00 95.31 97 SER A O 1
ATOM 729 N N . VAL A 1 98 ? -27.375 -9.598 39.980 1.00 95.38 98 VAL A N 1
ATOM 730 C CA . VAL A 1 98 ? -26.420 -10.044 38.949 1.00 95.38 98 VAL A CA 1
ATOM 731 C C . VAL A 1 98 ? -27.006 -11.170 38.085 1.00 95.38 98 VAL A C 1
ATOM 733 O O . VAL A 1 98 ? -26.758 -11.212 36.882 1.00 95.38 98 VAL A O 1
ATOM 736 N N . ALA A 1 99 ? -27.785 -12.077 38.684 1.00 95.75 99 ALA A N 1
ATOM 737 C CA . ALA A 1 99 ? -28.427 -13.176 37.966 1.00 95.75 99 ALA A CA 1
ATOM 738 C C . ALA A 1 99 ? -29.543 -12.675 37.036 1.00 95.75 99 ALA A C 1
ATOM 740 O O . ALA A 1 99 ? -29.643 -13.144 35.903 1.00 95.75 99 ALA A O 1
ATOM 741 N N . ASP A 1 100 ? -30.323 -11.683 37.474 1.00 96.44 100 ASP A N 1
ATOM 742 C CA . ASP A 1 100 ? -31.390 -11.093 36.659 1.00 96.44 100 ASP A CA 1
ATOM 743 C C . ASP A 1 100 ? -30.827 -10.322 35.466 1.00 96.44 100 ASP A C 1
ATOM 745 O O . ASP A 1 100 ? -31.328 -10.457 34.351 1.00 96.44 100 ASP A O 1
ATOM 749 N N . VAL A 1 101 ? -29.762 -9.540 35.672 1.00 95.75 101 VAL A N 1
ATOM 750 C CA . VAL A 1 101 ? -29.080 -8.822 34.583 1.00 95.75 101 VAL A CA 1
ATOM 751 C C . VAL A 1 101 ? -28.457 -9.808 33.593 1.00 95.75 101 VAL A C 1
ATOM 753 O O . VAL A 1 101 ? -28.622 -9.640 32.388 1.00 95.75 101 VAL A O 1
ATOM 756 N N . ALA A 1 102 ? -27.806 -10.867 34.087 1.00 96.00 102 ALA A N 1
ATOM 757 C CA . ALA A 1 102 ? -27.231 -11.917 33.246 1.00 96.00 102 ALA A CA 1
ATOM 758 C C . ALA A 1 102 ? -28.294 -12.609 32.379 1.00 96.00 102 ALA A C 1
ATOM 760 O O . ALA A 1 102 ? -28.088 -12.781 31.182 1.00 96.00 102 ALA A O 1
ATOM 761 N N . SER A 1 103 ? -29.448 -12.935 32.969 1.00 95.94 103 SER A N 1
ATOM 762 C CA . SER A 1 103 ? -30.588 -13.532 32.266 1.00 95.94 103 SER A CA 1
ATOM 763 C C . SER A 1 103 ? -31.184 -12.586 31.216 1.00 95.94 103 SER A C 1
ATOM 765 O O . SER A 1 103 ? -31.402 -12.983 30.076 1.00 95.94 103 SER A O 1
ATOM 767 N N . ARG A 1 104 ? -31.389 -11.305 31.556 1.00 95.75 104 ARG A N 1
ATOM 768 C CA . ARG A 1 104 ? -31.971 -10.305 30.638 1.00 95.75 104 ARG A CA 1
ATOM 769 C C . ARG A 1 104 ? -31.094 -9.994 29.431 1.00 95.75 104 ARG A C 1
ATOM 771 O O . ARG A 1 104 ? -31.625 -9.669 28.375 1.00 95.75 104 ARG A O 1
ATOM 778 N N . LEU A 1 105 ? -29.777 -10.036 29.607 1.00 94.56 105 LEU A N 1
ATOM 779 C CA . LEU A 1 105 ? -28.807 -9.742 28.553 1.00 94.56 105 LEU A CA 1
ATOM 780 C C . LEU A 1 105 ? -28.299 -11.002 27.839 1.00 94.56 105 LEU A C 1
ATOM 782 O O . LEU A 1 105 ? -27.474 -10.877 26.941 1.00 94.56 105 LEU A O 1
ATOM 786 N N . ASP A 1 106 ? -28.767 -12.187 28.243 1.00 95.38 106 ASP A N 1
ATOM 787 C CA . ASP A 1 106 ? -28.296 -13.491 27.760 1.00 95.38 106 ASP A CA 1
ATOM 788 C C . ASP A 1 106 ? -26.761 -13.632 27.814 1.00 95.38 106 ASP A C 1
ATOM 790 O O . ASP A 1 106 ? -26.084 -14.051 26.874 1.00 95.38 106 ASP A O 1
ATOM 794 N N . VAL A 1 107 ? -26.176 -13.235 28.947 1.00 94.62 107 VAL A N 1
ATOM 795 C CA . VAL A 1 107 ? -24.734 -13.332 29.203 1.00 94.62 107 VAL A CA 1
ATOM 796 C C . VAL A 1 107 ? -24.453 -14.188 30.428 1.00 94.62 107 VAL A C 1
ATOM 798 O O . VAL A 1 107 ? -25.285 -14.382 31.313 1.00 94.62 107 VAL A O 1
ATOM 801 N N . LYS A 1 108 ? -23.219 -14.682 30.540 1.00 95.88 108 LYS A N 1
ATOM 802 C CA . LYS A 1 108 ? -22.792 -15.409 31.740 1.00 95.88 108 LYS A CA 1
ATOM 803 C C . LYS A 1 108 ? -22.743 -14.463 32.941 1.00 95.88 108 LYS A C 1
ATOM 805 O O . LYS A 1 108 ? -22.208 -13.362 32.849 1.00 95.88 108 LYS A O 1
ATOM 810 N N . VAL A 1 109 ? -23.150 -14.957 34.111 1.00 95.81 109 VAL A N 1
ATOM 811 C CA . VAL A 1 109 ? -23.026 -14.253 35.407 1.00 95.81 109 VAL A CA 1
ATOM 812 C C . VAL A 1 109 ? -21.606 -13.717 35.644 1.00 95.81 109 VAL A C 1
ATOM 814 O O . VAL A 1 109 ? -21.435 -12.634 36.198 1.00 95.81 109 VAL A O 1
ATOM 817 N N . ALA A 1 110 ? -20.579 -14.444 35.191 1.00 96.25 110 ALA A N 1
ATOM 818 C CA . ALA A 1 110 ? -19.185 -14.013 35.281 1.00 96.25 110 ALA A CA 1
ATOM 819 C C . ALA A 1 110 ? -18.906 -12.689 34.544 1.00 96.25 110 ALA A C 1
ATOM 821 O O . ALA A 1 110 ? -18.151 -11.870 35.058 1.00 96.25 110 ALA A O 1
ATOM 822 N N . VAL A 1 111 ? -19.545 -12.454 33.392 1.00 93.75 111 VAL A N 1
ATOM 823 C CA . VAL A 1 111 ? -19.407 -11.210 32.612 1.00 93.75 111 VAL A CA 1
ATOM 824 C C . VAL A 1 111 ? -19.991 -10.033 33.388 1.00 93.75 111 VAL A C 1
ATOM 826 O O . VAL A 1 111 ? -19.355 -8.991 33.498 1.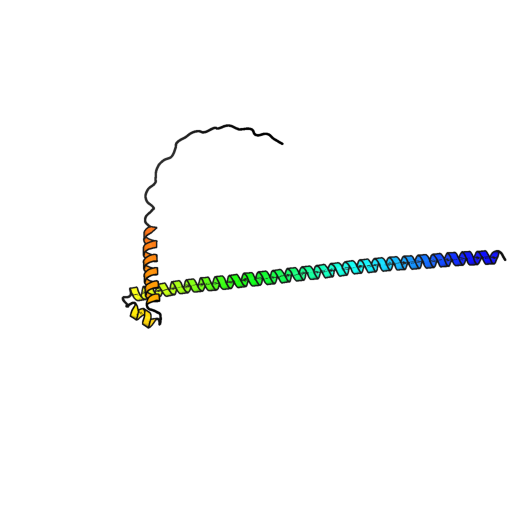00 93.75 111 VAL A O 1
ATOM 829 N N . VAL A 1 112 ? -21.160 -10.225 34.006 1.00 95.69 112 VAL A N 1
ATOM 830 C CA . VAL A 1 112 ? -21.801 -9.191 34.833 1.00 95.69 112 VAL A CA 1
ATOM 831 C C . VAL A 1 112 ? -20.956 -8.862 36.062 1.00 95.69 112 VAL A C 1
ATOM 833 O O . VAL A 1 112 ? -20.741 -7.693 36.366 1.00 95.69 112 VAL A O 1
ATOM 836 N N . ARG A 1 113 ? -20.408 -9.878 36.741 1.00 95.31 113 ARG A N 1
ATOM 837 C CA . ARG A 1 113 ? -19.499 -9.663 37.880 1.00 95.31 113 ARG A CA 1
ATOM 838 C C . ARG A 1 113 ? -18.226 -8.922 37.475 1.00 95.31 113 ARG A C 1
ATOM 840 O O . ARG A 1 113 ? -17.798 -8.041 38.212 1.00 95.31 113 ARG A O 1
ATOM 847 N N . ALA A 1 114 ? -17.638 -9.273 36.332 1.00 94.12 114 ALA A N 1
ATOM 848 C CA . ALA A 1 114 ? -16.450 -8.600 35.815 1.00 94.12 114 ALA A CA 1
ATOM 849 C C . ALA A 1 114 ? -16.735 -7.122 35.512 1.00 94.12 114 ALA A C 1
ATOM 851 O O . ALA A 1 114 ? -16.000 -6.265 35.983 1.00 94.12 114 ALA A O 1
ATOM 852 N N . ALA A 1 115 ? -17.845 -6.823 34.832 1.00 93.75 115 ALA A N 1
ATOM 853 C CA . ALA A 1 115 ? -18.252 -5.455 34.521 1.00 93.75 115 ALA A CA 1
ATOM 854 C C . ALA A 1 115 ? -18.480 -4.594 35.779 1.00 93.75 115 ALA A C 1
ATOM 856 O O . ALA A 1 115 ? -18.035 -3.450 35.840 1.00 93.75 115 ALA A O 1
ATOM 857 N N . VAL A 1 116 ? -19.128 -5.149 36.811 1.00 94.00 116 VAL A N 1
ATOM 858 C CA . VAL A 1 116 ? -19.330 -4.453 38.096 1.00 94.00 116 VAL A CA 1
ATOM 859 C C . VAL A 1 116 ? -18.003 -4.222 38.820 1.00 94.00 116 VAL A C 1
ATOM 861 O O . VAL A 1 116 ? -17.781 -3.140 39.359 1.00 94.00 116 VAL A O 1
ATOM 864 N N . LYS A 1 117 ? -17.111 -5.220 38.823 1.00 94.25 117 LYS A N 1
ATOM 865 C CA . LYS A 1 117 ? -15.783 -5.104 39.433 1.00 94.25 117 LYS A CA 1
ATOM 866 C C . LYS A 1 117 ? -14.943 -4.024 38.742 1.00 94.25 117 LYS A C 1
ATOM 868 O O . LYS A 1 117 ? -14.399 -3.169 39.428 1.00 94.25 117 LYS A O 1
ATOM 873 N N . GLU A 1 118 ? -14.889 -4.031 37.413 1.00 91.62 118 GLU A N 1
ATOM 874 C CA . GLU A 1 118 ? -14.158 -3.030 36.624 1.00 91.62 118 GLU A CA 1
ATOM 875 C C . GLU A 1 118 ? -14.702 -1.612 36.855 1.00 91.62 118 GLU A C 1
ATOM 877 O O . GLU A 1 118 ? -13.927 -0.669 36.986 1.00 91.62 118 GLU A O 1
ATOM 882 N N . ALA A 1 119 ? -16.025 -1.451 36.974 1.00 89.81 119 ALA A N 1
ATOM 883 C CA . ALA A 1 119 ? -16.632 -0.162 37.304 1.00 89.81 119 ALA A CA 1
ATOM 884 C C . ALA A 1 119 ? -16.265 0.321 38.721 1.00 89.81 119 ALA A C 1
ATOM 886 O O . ALA A 1 119 ? -16.017 1.510 38.919 1.00 89.81 119 ALA A O 1
ATOM 887 N N . ALA A 1 120 ? -16.197 -0.588 39.700 1.00 88.88 120 ALA A N 1
ATOM 888 C CA . ALA A 1 120 ? -15.772 -0.260 41.060 1.00 88.88 120 ALA A CA 1
ATOM 889 C C . ALA A 1 120 ? -14.281 0.120 41.128 1.00 88.88 120 ALA A C 1
ATOM 891 O O . ALA A 1 120 ? -13.919 1.073 41.815 1.00 88.88 120 ALA A O 1
ATOM 892 N N . GLU A 1 121 ? -13.420 -0.589 40.393 1.00 89.56 121 GLU A N 1
ATOM 893 C CA . GLU A 1 121 ? -11.988 -0.278 40.290 1.00 89.56 121 GLU A CA 1
ATOM 894 C C . GLU A 1 121 ? -11.751 1.077 39.604 1.00 89.56 121 GLU A C 1
ATOM 896 O O . GLU A 1 121 ? -10.947 1.873 40.090 1.00 89.56 121 GLU A O 1
ATOM 901 N N . ALA A 1 122 ? -12.503 1.389 38.542 1.00 83.38 122 ALA A N 1
ATOM 902 C CA . ALA A 1 122 ? -12.441 2.691 37.878 1.00 83.38 122 ALA A CA 1
ATOM 903 C C . ALA A 1 122 ? -12.841 3.845 38.818 1.00 83.38 122 ALA A C 1
ATOM 905 O O . ALA A 1 122 ? -12.126 4.841 38.904 1.00 83.38 122 ALA A O 1
ATOM 906 N N . ALA A 1 123 ? -13.924 3.683 39.586 1.00 78.75 123 ALA A N 1
ATOM 907 C CA . ALA A 1 123 ? -14.373 4.688 40.553 1.00 78.75 123 ALA A CA 1
ATOM 908 C C . ALA A 1 123 ? -13.380 4.895 41.715 1.00 78.75 123 ALA A C 1
ATOM 910 O O . ALA A 1 123 ? -13.219 6.010 42.209 1.00 78.75 123 ALA A O 1
ATOM 911 N N . HIS A 1 124 ? -12.686 3.838 42.150 1.00 73.81 124 HIS A N 1
ATOM 912 C CA . HIS A 1 124 ? -11.639 3.951 43.169 1.00 73.81 124 HIS A CA 1
ATOM 913 C C . HIS A 1 124 ? -10.369 4.637 42.652 1.00 73.81 124 HIS A C 1
ATOM 915 O O . HIS A 1 124 ? -9.713 5.341 43.420 1.00 73.81 124 HIS A O 1
ATOM 921 N N . SER A 1 125 ? -10.034 4.459 41.372 1.00 70.81 125 SER A N 1
ATOM 922 C CA . SER A 1 125 ? -8.852 5.075 40.764 1.00 70.81 125 SER A CA 1
ATOM 923 C C . SER A 1 125 ? -9.031 6.582 40.529 1.00 70.81 125 SER A C 1
ATOM 925 O O . SER A 1 125 ? -8.083 7.336 40.721 1.00 70.81 125 SER A O 1
ATOM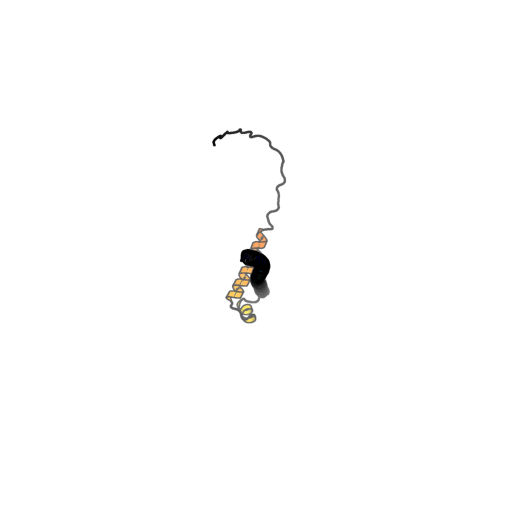 927 N N . GLU A 1 126 ? -10.240 7.047 40.191 1.00 59.97 126 GLU A N 1
ATOM 928 C CA . GLU A 1 126 ? -10.532 8.483 40.016 1.00 59.97 126 GLU A CA 1
ATOM 929 C C . GLU A 1 126 ? -10.483 9.275 41.336 1.00 59.97 126 GLU A C 1
ATOM 931 O O . GLU A 1 126 ? -10.195 10.472 41.338 1.00 59.97 126 GLU A O 1
ATOM 936 N N . HIS A 1 127 ? -10.698 8.621 42.483 1.00 54.38 127 HIS A N 1
ATOM 937 C CA . HIS A 1 127 ? -10.685 9.294 43.785 1.00 54.38 127 HIS A CA 1
ATOM 938 C C . HIS A 1 127 ? -9.281 9.531 44.371 1.00 54.38 127 HIS A C 1
ATOM 940 O O . HIS A 1 127 ? -9.163 10.288 45.334 1.00 54.38 127 HIS A O 1
ATOM 946 N N . GLN A 1 128 ? -8.224 8.927 43.812 1.00 51.00 128 GLN A N 1
ATOM 947 C CA . GLN A 1 128 ? -6.846 9.112 44.294 1.00 51.00 128 GLN A CA 1
ATOM 948 C C . GLN A 1 128 ? -6.095 10.281 43.637 1.00 51.00 128 GLN A C 1
ATOM 950 O O . GLN A 1 128 ? -5.153 10.785 44.242 1.00 51.00 128 GLN A O 1
ATOM 955 N N . GLU A 1 129 ? -6.514 10.777 42.468 1.00 46.56 129 GLU A N 1
ATOM 956 C CA . GLU A 1 129 ? -5.802 11.881 41.793 1.00 46.56 129 GLU A CA 1
ATOM 957 C C . GLU A 1 129 ? -6.282 13.292 42.185 1.00 46.56 129 GLU A C 1
ATOM 959 O O . GLU A 1 129 ? -5.573 14.270 41.968 1.00 46.56 129 GLU A O 1
ATOM 964 N N . ALA A 1 130 ? -7.436 13.433 42.845 1.00 46.75 130 ALA A N 1
ATOM 965 C CA . ALA A 1 130 ? -7.986 14.740 43.232 1.00 46.75 130 ALA A CA 1
ATOM 966 C C . ALA A 1 130 ? -7.435 15.310 44.565 1.00 46.75 130 ALA A C 1
ATOM 968 O O . ALA A 1 130 ? -7.991 16.267 45.102 1.00 46.75 130 ALA A O 1
ATOM 969 N N . GLY A 1 131 ? -6.374 14.718 45.130 1.00 42.69 131 GLY A N 1
ATOM 970 C CA . GLY A 1 131 ? -5.888 15.005 46.488 1.00 42.69 131 GLY A CA 1
ATOM 971 C C . GLY A 1 131 ? -4.467 15.568 46.612 1.00 42.69 131 GLY A C 1
ATOM 972 O O . GLY A 1 131 ? -3.945 15.586 47.723 1.00 42.69 131 GLY A O 1
ATOM 973 N N . SER A 1 132 ? -3.815 16.005 45.527 1.00 42.94 132 SER A N 1
ATOM 974 C CA . SER A 1 132 ? -2.432 16.520 45.585 1.00 42.94 132 SER A CA 1
ATOM 975 C C . SER A 1 132 ? -2.253 17.853 44.852 1.00 42.94 132 SER A C 1
ATOM 977 O O . SER A 1 132 ? -1.440 17.995 43.948 1.00 42.94 132 SER A O 1
ATOM 979 N N . THR A 1 133 ? -3.020 18.867 45.253 1.00 46.41 133 THR A N 1
ATOM 980 C CA . THR A 1 133 ? -2.687 20.274 44.976 1.00 46.41 133 THR A CA 1
ATOM 981 C C . THR A 1 133 ? -3.003 21.115 46.205 1.00 46.41 133 THR A C 1
ATOM 983 O O . THR A 1 133 ? -4.019 21.806 46.263 1.00 46.41 133 THR A O 1
ATOM 986 N N . ALA A 1 134 ? -2.144 21.026 47.214 1.00 46.25 134 ALA A N 1
ATOM 987 C CA . ALA A 1 134 ? -2.087 22.002 48.288 1.00 46.25 134 ALA A CA 1
ATOM 988 C C . ALA A 1 134 ? -0.622 22.209 48.695 1.00 46.25 134 ALA A C 1
ATOM 990 O O . ALA A 1 134 ? 0.054 21.257 49.071 1.00 46.25 134 ALA A O 1
ATOM 991 N N . GLU A 1 135 ? -0.202 23.476 48.625 1.00 48.38 135 GLU A N 1
ATOM 992 C CA . GLU A 1 135 ? 0.908 24.082 49.371 1.00 48.38 135 GLU A CA 1
ATOM 993 C C . GLU A 1 135 ? 2.346 23.698 48.965 1.00 48.38 135 GLU A C 1
ATOM 995 O O . GLU A 1 135 ? 2.954 22.785 49.512 1.00 48.38 135 GLU A O 1
ATOM 1000 N N . ALA A 1 136 ? 2.947 24.507 48.084 1.00 42.03 136 ALA A N 1
ATOM 1001 C CA . ALA A 1 136 ? 4.386 24.795 48.129 1.00 42.03 136 ALA A CA 1
ATOM 1002 C C . ALA A 1 136 ? 4.665 26.184 47.530 1.00 42.03 136 ALA A C 1
ATOM 1004 O O . ALA A 1 136 ? 5.261 26.334 46.465 1.00 42.03 136 ALA A O 1
ATOM 1005 N N . GLY A 1 137 ? 4.182 27.222 48.215 1.00 41.16 137 GLY A N 1
ATOM 1006 C CA . GLY A 1 137 ? 4.824 28.528 48.141 1.00 41.16 137 GLY A CA 1
ATOM 1007 C C . GLY A 1 137 ? 6.087 28.501 49.001 1.00 41.16 137 GLY A C 1
ATOM 1008 O O . GLY A 1 137 ? 6.023 28.059 50.146 1.00 41.16 137 GLY A O 1
ATOM 1009 N N . GLY A 1 138 ? 7.218 28.982 48.481 1.00 37.81 138 GLY A N 1
ATOM 1010 C CA . GLY A 1 138 ? 8.357 29.302 49.340 1.00 37.81 138 GLY A CA 1
ATOM 1011 C C . GLY A 1 138 ? 9.741 29.241 48.702 1.00 37.81 138 GLY A C 1
ATOM 1012 O O . GLY A 1 138 ? 10.344 28.182 48.633 1.00 37.81 138 GLY A O 1
ATOM 1013 N N . ASN A 1 139 ? 10.246 30.441 48.428 1.00 40.62 139 ASN A N 1
ATOM 1014 C CA . ASN A 1 139 ? 11.636 30.888 48.479 1.00 40.62 139 ASN A CA 1
ATOM 1015 C C . ASN A 1 139 ? 12.635 30.626 47.343 1.00 40.62 139 ASN A C 1
ATOM 1017 O O . ASN A 1 139 ? 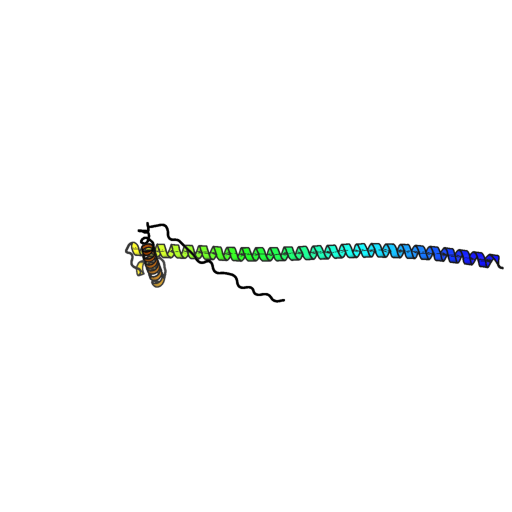12.910 29.518 46.897 1.00 40.62 139 ASN A O 1
ATOM 1021 N N . ALA A 1 140 ? 13.197 31.770 46.962 1.00 45.91 140 ALA A N 1
ATOM 1022 C CA . ALA A 1 140 ? 14.368 32.005 46.158 1.00 45.9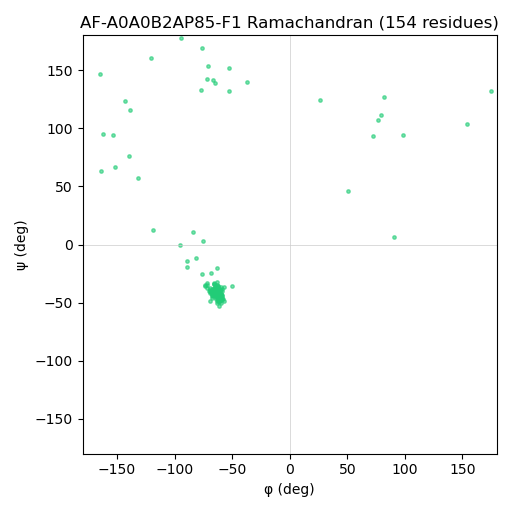1 140 ALA A CA 1
ATOM 1023 C C . ALA A 1 140 ? 15.664 31.756 46.946 1.00 45.91 140 ALA A C 1
ATOM 1025 O O . ALA A 1 140 ? 15.643 31.744 48.176 1.00 45.91 140 ALA A O 1
ATOM 1026 N N . ASP A 1 141 ? 16.749 31.746 46.168 1.00 44.56 141 ASP A N 1
ATOM 1027 C CA . ASP A 1 141 ? 18.106 32.164 46.535 1.00 44.56 141 ASP A CA 1
ATOM 1028 C C . ASP A 1 141 ? 18.919 31.183 47.391 1.00 44.56 141 ASP A C 1
ATOM 1030 O O . ASP A 1 141 ? 18.666 31.023 48.577 1.00 44.56 141 ASP A O 1
ATOM 1034 N N . ASP A 1 142 ? 19.918 30.547 46.771 1.00 52.69 142 ASP A N 1
ATOM 1035 C CA . ASP A 1 142 ? 21.265 30.462 47.345 1.00 52.69 142 ASP A CA 1
ATOM 1036 C C . ASP A 1 142 ? 22.290 30.025 46.281 1.00 52.69 142 ASP A C 1
ATOM 1038 O O . ASP A 1 142 ? 21.990 29.321 45.313 1.00 52.69 142 ASP A O 1
ATOM 1042 N N . THR A 1 143 ? 23.492 30.556 46.451 1.00 49.59 143 THR A N 1
ATOM 1043 C CA . THR A 1 143 ? 24.558 30.794 45.479 1.00 49.59 143 THR A CA 1
ATOM 1044 C C . THR A 1 143 ? 25.614 29.681 45.393 1.00 49.59 143 THR A C 1
ATOM 1046 O O . THR A 1 143 ? 25.629 28.728 46.162 1.00 49.59 143 THR A O 1
ATOM 1049 N N . GLU A 1 144 ? 26.552 29.890 44.459 1.00 43.22 144 GLU A N 1
ATOM 1050 C CA . GLU A 1 144 ? 27.954 29.428 44.477 1.00 43.22 144 GLU A CA 1
ATOM 1051 C C . GLU A 1 144 ? 28.308 27.975 44.105 1.00 43.22 144 GLU A C 1
ATOM 1053 O O . GLU A 1 144 ? 28.185 27.031 44.875 1.00 43.22 144 GLU A O 1
ATOM 1058 N N . GLY A 1 145 ? 28.989 27.863 42.956 1.00 44.03 145 GLY A N 1
ATOM 1059 C CA . GLY A 1 145 ? 30.435 27.615 42.987 1.00 44.03 145 GLY A CA 1
ATOM 1060 C C . GLY A 1 145 ? 30.906 26.172 42.803 1.00 44.03 145 GLY A C 1
ATOM 1061 O O . GLY A 1 145 ? 31.126 25.460 43.778 1.00 44.03 145 GLY A O 1
ATOM 1062 N N . HIS A 1 146 ? 31.239 25.793 41.564 1.00 43.06 146 HIS A N 1
ATOM 1063 C CA . HIS A 1 146 ? 32.380 24.899 41.336 1.00 43.06 146 HIS A CA 1
ATOM 1064 C C . HIS A 1 146 ? 32.985 25.096 39.939 1.00 43.06 146 HIS A C 1
ATOM 1066 O O . HIS A 1 146 ? 32.536 24.509 38.955 1.00 43.06 146 HIS A O 1
ATOM 1072 N N . ASP A 1 147 ? 34.009 25.950 39.885 1.00 50.00 147 ASP A N 1
ATOM 1073 C CA . ASP A 1 147 ? 35.084 25.863 38.898 1.00 50.00 147 ASP A CA 1
ATOM 1074 C C . ASP A 1 147 ? 35.867 24.561 39.128 1.00 50.00 147 ASP A C 1
ATOM 1076 O O . ASP A 1 147 ? 36.146 24.184 40.268 1.00 50.00 147 ASP A O 1
ATOM 1080 N N . GLY A 1 148 ? 36.228 23.880 38.043 1.00 50.25 148 GLY A N 1
ATOM 1081 C CA . GLY A 1 148 ? 37.049 22.675 38.077 1.00 50.25 148 GLY A CA 1
ATOM 1082 C C . GLY A 1 148 ? 37.654 22.386 36.709 1.00 50.25 148 GLY A C 1
ATOM 1083 O O . GLY A 1 148 ? 37.014 21.790 35.847 1.00 50.25 148 GLY A O 1
ATOM 1084 N N . GLU A 1 149 ? 38.883 22.866 36.544 1.00 50.81 149 GLU A N 1
ATOM 1085 C CA . GLU A 1 149 ? 39.800 22.733 35.417 1.00 50.81 149 GLU A CA 1
ATOM 1086 C C . GLU A 1 149 ? 39.829 21.390 34.656 1.00 50.81 149 GLU A C 1
ATOM 1088 O O . GLU A 1 149 ? 39.857 20.301 35.222 1.00 50.81 149 GLU A O 1
ATOM 1093 N N . GLN A 1 150 ? 39.935 21.543 33.331 1.00 55.78 150 GLN A N 1
ATOM 1094 C CA . GLN A 1 150 ? 40.956 20.989 32.424 1.00 55.78 150 GLN A CA 1
ATOM 1095 C C . GLN A 1 150 ? 41.677 19.690 32.831 1.00 55.78 150 GLN A C 1
ATOM 1097 O O . GLN A 1 150 ? 42.440 19.644 33.793 1.00 55.78 150 GLN A O 1
ATOM 1102 N N . HIS A 1 151 ? 41.608 18.692 31.944 1.00 49.25 151 HIS A N 1
ATOM 1103 C CA . HIS A 1 151 ? 42.719 17.766 31.761 1.00 49.25 151 HIS A CA 1
ATOM 1104 C C . HIS A 1 151 ? 42.926 17.455 30.274 1.00 49.25 151 HIS A C 1
ATOM 1106 O O . HIS A 1 151 ? 42.059 16.892 29.604 1.00 49.25 151 HIS A O 1
ATOM 1112 N N . ASP A 1 152 ? 44.095 17.866 29.788 1.00 53.38 152 ASP A N 1
ATOM 1113 C CA . ASP A 1 152 ? 44.689 17.536 28.498 1.00 53.38 152 ASP A CA 1
ATOM 1114 C C . ASP A 1 152 ? 44.764 16.022 28.244 1.00 53.38 152 ASP A C 1
ATOM 1116 O O . ASP A 1 152 ? 44.936 15.216 29.165 1.00 53.38 152 ASP A O 1
ATOM 1120 N N . GLY A 1 153 ? 44.720 15.647 26.962 1.00 51.19 153 GLY A N 1
ATOM 1121 C CA . GLY A 1 153 ? 44.845 14.261 26.511 1.00 51.19 153 GLY A CA 1
ATOM 1122 C C . GLY A 1 153 ? 45.141 14.121 25.018 1.00 51.19 153 GLY A C 1
ATOM 1123 O O . GLY A 1 153 ? 44.341 13.587 24.262 1.00 51.19 153 GLY A O 1
ATOM 1124 N N . HIS A 1 154 ? 46.300 14.632 24.616 1.00 45.81 154 HIS A N 1
ATOM 1125 C CA . HIS A 1 154 ? 46.999 14.423 23.346 1.00 45.81 154 HIS A CA 1
ATOM 1126 C C . HIS A 1 154 ? 47.195 12.926 23.009 1.00 45.81 154 HIS A C 1
ATOM 1128 O O . HIS A 1 154 ? 47.695 12.203 23.866 1.00 45.81 154 HIS A O 1
ATOM 1134 N N . ALA A 1 155 ? 46.886 12.481 21.779 1.00 47.94 155 ALA A N 1
ATOM 1135 C CA . ALA A 1 155 ? 47.701 11.531 20.993 1.00 47.94 155 ALA A CA 1
ATOM 1136 C C . ALA A 1 155 ? 47.033 11.108 19.663 1.00 47.94 155 ALA A C 1
ATOM 1138 O O . ALA A 1 155 ? 45.905 10.622 19.670 1.00 47.94 155 ALA A O 1
ATOM 1139 N N . ALA A 1 156 ? 47.850 11.174 18.599 1.00 51.84 156 ALA A N 1
ATOM 1140 C CA . ALA A 1 156 ? 47.736 10.593 17.249 1.00 51.84 156 ALA A CA 1
ATOM 1141 C C . ALA A 1 156 ? 46.840 11.301 16.217 1.00 51.84 156 ALA A C 1
ATOM 1143 O O . ALA A 1 156 ? 45.601 11.154 16.258 1.00 51.84 156 ALA A O 1
#

Secondary structure (DSSP, 8-state):
-HHHHHHHHHHHHHHHHHHHHHHHHHHHHHHHHHHHHHHHHHHHHHHHHHHHHHHHHHHHHHHHHHHHHHHHHHHHHHHHHHHHHHHHHHHHHTT--HHHHHHHTT--HHHHHHHHHHHHHHHHHHTTGGG-------------------------

Mean predicted aligned error: 17.18 Å

pLDDT: mean 80.68, std 18.11, range [37.81, 96.44]

Foldseek 3Di:
DVVVVVVVVVVVVVVVVVVVVVVVVVVVVVVVVVVVVVVVVVVVVVVVVVVVVVVVVVVVVVVVVVVVVVVVVVVVVVVVLLVVLQVLLVVVVVVDDLVRSCVVVVHDSVSSVVSNVVVVVVVVVVVVPVPPDDDDDDDDDDDDDDDDDDDDDDDD

Organism: NCBI:txid1338436

Sequence (156 aa):
MAKAHNSKLVEARRKARELATAQQERHEKLIGLAESYFVANGEAEGFFADATEAAEKLMEDAMAKGRALVAEAKAKAAGKEKDARQFIAQMVATGASVADVASRLDVKVAVVRAAVKEAAEAAHSEHQEAGSTAEAGGNADDTEGHDGEQHDGHAA

Radius of gyration: 46.25 Å; Cα contacts (8 Å, |Δi|>4): 32; chains: 1; bounding box: 83×48×124 Å

Solvent-accessible surface area (backbone atoms only — not comparable to full-atom values): 9218 Å² total; per-residue (Å²): 120,70,72,66,57,54,54,54,53,52,51,51,52,50,53,52,48,55,51,49,51,54,49,50,55,49,50,55,51,51,49,54,51,50,53,52,48,53,52,55,52,51,52,52,52,50,53,52,50,54,52,48,55,54,49,52,51,53,52,50,54,50,52,52,51,52,52,50,52,53,51,50,51,50,52,52,50,52,51,51,52,51,53,50,31,51,52,51,30,51,51,40,73,74,71,45,51,60,65,57,54,15,61,76,68,76,46,57,52,67,56,43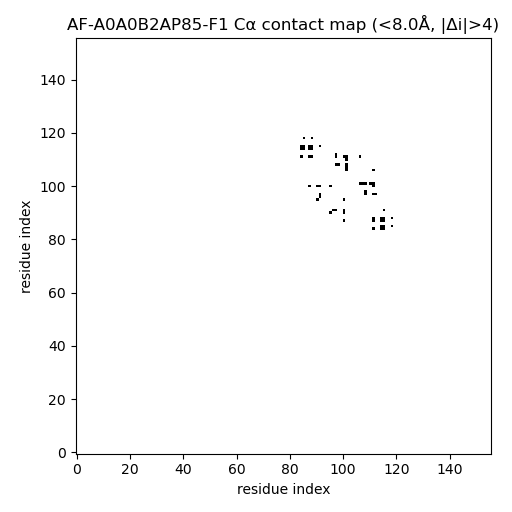,53,49,24,37,49,53,53,53,52,50,58,57,57,63,68,66,71,81,75,81,87,77,88,85,84,82,86,82,88,85,81,84,89,81,90,80,81,86,81,92,82,91,85,136